Protein AF-A0AAU0N7F0-F1 (afdb_monomer_lite)

pLDDT: mean 87.28, std 14.46, range [37.28, 98.38]

Secondary structure (DSSP, 8-state):
---EEEE-SSPPTHHHHGGGGEEES---SPTT-----S---SHHHHHHHH--EEEEEE-SSSS---EEEETTEEEEE----S--SSSTT--EEEEEEE-TTT--EEEEEEE-----TT---

Radius of gyration: 15.33 Å; chains: 1; bounding box: 34×36×47 Å

Foldseek 3Di:
DAQDEAEDAADAPVVLVQVVFFPDWDDQQDRVRRPHDPDDPCPVVCVLVVVHAAEYEYEHPQATQTFGDDNNHTYGYFHAADDDPPNPQGHWGKDWDADPPPRDIDIDIDGDPDDPPPPDD

Sequence (121 aa):
MKYNLVFMHSPLPEYDQARVNILAGESREPNQSISFSRINTGLFSEFFFSEQIDSVYCGHNHLNNAEMMWEGIRLIYGMFCGRDEKSGDFRGVRYIDIDGATGAVTTDFRYFYEFKKGDNQ

Structure (mmCIF, N/CA/C/O backbone):
data_AF-A0AAU0N7F0-F1
#
_entry.id   AF-A0AAU0N7F0-F1
#
loop_
_atom_site.group_PDB
_atom_site.id
_atom_site.type_symbol
_atom_site.label_atom_id
_atom_site.label_alt_id
_atom_site.label_comp_id
_atom_site.label_asym_id
_atom_site.label_entity_id
_atom_site.label_seq_id
_atom_site.pdbx_PDB_ins_code
_atom_site.Cartn_x
_atom_site.Cartn_y
_atom_site.Cartn_z
_atom_site.occupancy
_atom_site.B_iso_or_equiv
_atom_site.auth_seq_id
_atom_site.auth_comp_id
_atom_site.auth_asym_id
_atom_site.auth_atom_id
_atom_site.pdbx_PDB_model_num
ATOM 1 N N . MET A 1 1 ? -12.921 -6.879 13.036 1.00 63.91 1 MET A N 1
ATOM 2 C CA . MET A 1 1 ? -12.212 -7.326 11.818 1.00 63.91 1 MET A CA 1
ATOM 3 C C . MET A 1 1 ? -12.266 -6.184 10.823 1.00 63.91 1 MET A C 1
ATOM 5 O O . MET A 1 1 ? -13.316 -5.562 10.708 1.00 63.91 1 MET A O 1
ATOM 9 N N . LYS A 1 2 ? -11.129 -5.867 10.202 1.00 80.31 2 LYS A N 1
ATOM 10 C CA . LYS A 1 2 ? -10.996 -4.818 9.188 1.00 80.31 2 LYS A CA 1
ATOM 11 C C . LYS A 1 2 ? -11.283 -5.454 7.829 1.00 80.31 2 LYS A C 1
ATOM 13 O O . LYS A 1 2 ? -10.741 -6.518 7.559 1.00 80.31 2 LYS A O 1
ATOM 18 N N . TYR A 1 3 ? -12.146 -4.846 7.019 1.00 81.62 3 TYR A N 1
ATOM 19 C CA . TYR A 1 3 ? -12.580 -5.439 5.741 1.00 81.62 3 TYR A CA 1
ATOM 20 C C . TYR A 1 3 ? -12.452 -4.486 4.553 1.00 81.62 3 TYR A C 1
ATOM 22 O O . TYR A 1 3 ? -12.656 -4.892 3.412 1.00 81.62 3 TYR A O 1
ATOM 30 N N . ASN A 1 4 ? -12.156 -3.210 4.802 1.00 95.06 4 ASN A N 1
ATOM 31 C CA . ASN A 1 4 ? -12.147 -2.213 3.744 1.00 95.06 4 ASN A CA 1
ATOM 32 C C . ASN A 1 4 ? -10.763 -2.108 3.109 1.00 95.06 4 ASN A C 1
ATOM 34 O O . ASN A 1 4 ? -9.758 -1.940 3.806 1.00 95.06 4 ASN A O 1
ATOM 38 N N . LEU A 1 5 ? -10.757 -2.158 1.778 1.00 97.25 5 LEU A N 1
ATOM 39 C CA . LEU A 1 5 ? -9.592 -1.956 0.928 1.00 97.25 5 LEU A CA 1
ATOM 40 C C . LEU A 1 5 ? -9.740 -0.607 0.231 1.00 97.25 5 LEU A C 1
ATOM 42 O O . LEU A 1 5 ? -10.761 -0.345 -0.410 1.00 97.25 5 LEU A O 1
ATOM 46 N N . VAL A 1 6 ? -8.735 0.251 0.348 1.00 98.06 6 VAL A N 1
ATOM 47 C CA . VAL A 1 6 ? -8.749 1.584 -0.266 1.00 98.06 6 VAL A CA 1
ATOM 48 C C . VAL A 1 6 ? -7.783 1.605 -1.439 1.00 98.06 6 VAL A C 1
ATOM 50 O O . VAL A 1 6 ? -6.622 1.256 -1.277 1.00 98.06 6 VAL A O 1
ATOM 53 N N . PHE A 1 7 ? -8.229 2.069 -2.605 1.00 98.06 7 PHE A N 1
ATOM 54 C CA . PHE A 1 7 ? -7.381 2.209 -3.789 1.00 98.06 7 PHE A CA 1
ATOM 55 C C . PHE A 1 7 ? -7.241 3.679 -4.168 1.00 98.06 7 PHE A C 1
ATOM 57 O O . PHE A 1 7 ? -8.233 4.382 -4.357 1.00 98.06 7 PHE A O 1
ATOM 64 N N . MET A 1 8 ? -6.002 4.139 -4.306 1.00 96.69 8 MET A N 1
ATOM 65 C CA . MET A 1 8 ? -5.672 5.495 -4.736 1.00 96.69 8 MET A CA 1
ATOM 66 C C . MET A 1 8 ? -4.478 5.480 -5.689 1.00 96.69 8 MET A C 1
ATOM 68 O O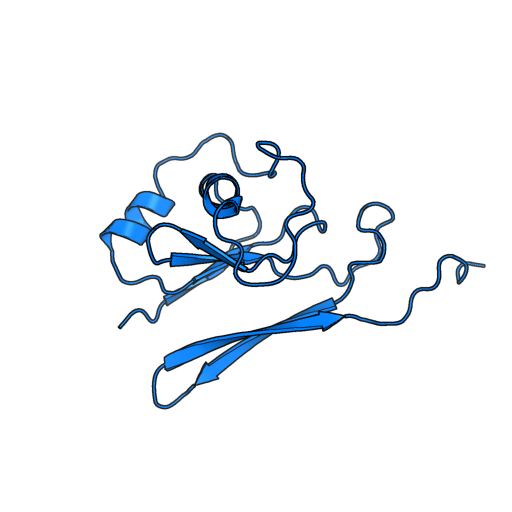 . MET A 1 8 ? -3.777 4.483 -5.808 1.00 96.69 8 MET A O 1
ATOM 72 N N . HIS A 1 9 ? -4.248 6.570 -6.421 1.00 94.94 9 HIS A N 1
ATOM 73 C CA . HIS A 1 9 ? -3.113 6.622 -7.344 1.00 94.94 9 HIS A CA 1
ATOM 74 C C . HIS A 1 9 ? -1.815 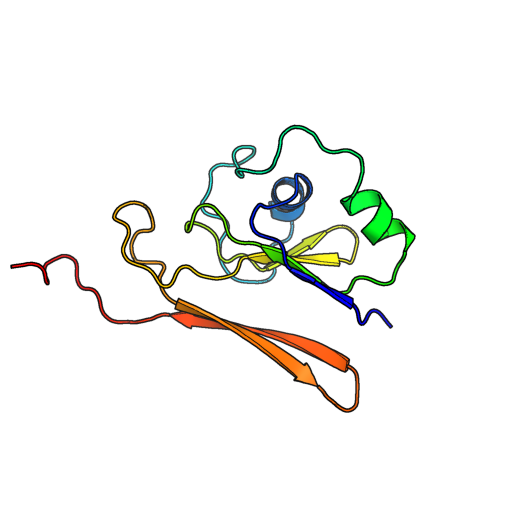7.043 -6.643 1.00 94.94 9 HIS A C 1
ATOM 76 O O . HIS A 1 9 ? -0.821 6.323 -6.709 1.00 94.94 9 HIS A O 1
ATOM 82 N N . SER A 1 10 ? -1.823 8.192 -5.965 1.00 94.94 10 SER A N 1
ATOM 83 C CA . SER A 1 10 ? -0.653 8.728 -5.258 1.00 94.94 10 SER A CA 1
ATOM 84 C C . SER A 1 10 ? -0.604 8.248 -3.808 1.00 94.94 10 SER A C 1
ATOM 86 O O . SER A 1 10 ? -1.663 8.066 -3.215 1.00 94.94 10 SER A O 1
ATOM 88 N N . PRO A 1 11 ? 0.588 8.047 -3.221 1.00 96.06 11 PRO A N 1
ATOM 89 C CA . PRO A 1 11 ? 0.722 7.678 -1.815 1.00 96.06 11 PRO A CA 1
ATOM 90 C C . PRO A 1 11 ? 0.294 8.813 -0.874 1.00 96.06 11 PRO A C 1
ATOM 92 O O . PRO A 1 11 ? 0.277 9.991 -1.245 1.00 96.06 11 PRO A O 1
ATOM 95 N N . LEU A 1 12 ? -0.015 8.442 0.368 1.00 96.69 12 LEU A N 1
ATOM 96 C CA . LEU A 1 12 ? -0.150 9.369 1.496 1.00 96.69 12 LEU A CA 1
ATOM 97 C C . LEU A 1 12 ? 1.223 9.633 2.143 1.00 96.69 12 LEU A C 1
ATOM 99 O O . LEU A 1 12 ? 2.121 8.802 1.983 1.00 96.69 12 LEU A O 1
ATOM 103 N N . PRO A 1 13 ? 1.407 10.732 2.900 1.00 95.69 13 PRO A N 1
ATOM 104 C CA . PRO A 1 13 ? 2.654 10.986 3.631 1.00 95.69 13 PRO A CA 1
ATOM 105 C C . PRO A 1 13 ? 3.097 9.832 4.537 1.00 95.69 13 PRO A C 1
ATOM 107 O O . PRO A 1 13 ? 4.291 9.575 4.687 1.00 95.69 13 PRO A O 1
ATOM 110 N N . GLU A 1 14 ? 2.146 9.088 5.094 1.00 96.88 14 GLU A N 1
ATOM 111 C CA . GLU A 1 14 ? 2.381 7.951 5.982 1.00 96.88 14 GLU A CA 1
ATOM 112 C C . GLU A 1 14 ? 3.102 6.789 5.288 1.00 96.88 14 GLU A C 1
ATOM 114 O O . GLU A 1 14 ? 3.757 6.002 5.960 1.00 96.88 14 GLU A O 1
ATOM 119 N N . TYR A 1 15 ? 3.099 6.712 3.951 1.00 96.94 15 TYR A N 1
ATOM 120 C CA . TYR A 1 15 ? 3.934 5.742 3.233 1.00 96.94 15 TYR A CA 1
ATOM 121 C C . TYR A 1 15 ? 5.430 5.976 3.462 1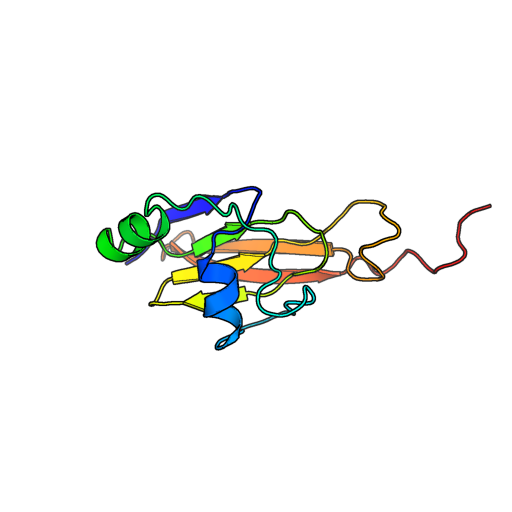.00 96.94 15 TYR A C 1
ATOM 123 O O . TYR A 1 15 ? 6.201 5.021 3.433 1.00 96.94 15 TYR A O 1
ATOM 131 N N . ASP A 1 16 ? 5.862 7.223 3.673 1.00 95.00 16 ASP A N 1
ATOM 132 C CA . ASP A 1 16 ? 7.273 7.514 3.950 1.00 95.00 16 ASP A CA 1
ATOM 133 C C . ASP A 1 16 ? 7.639 7.137 5.386 1.00 95.00 16 ASP A C 1
ATOM 135 O O . ASP A 1 16 ? 8.702 6.571 5.631 1.00 95.00 16 ASP A O 1
ATOM 139 N N . GLN A 1 17 ? 6.709 7.352 6.319 1.00 94.81 17 GLN A N 1
ATOM 140 C CA . GLN A 1 17 ? 6.845 6.941 7.717 1.00 94.81 17 GLN A CA 1
ATOM 141 C C . GLN A 1 17 ? 6.880 5.411 7.849 1.00 94.81 17 GLN A C 1
ATOM 143 O O . GLN A 1 17 ? 7.717 4.864 8.566 1.00 94.81 17 GLN A O 1
ATOM 148 N N . ALA A 1 18 ? 6.041 4.713 7.082 1.00 96.94 18 ALA A N 1
ATOM 149 C CA . ALA A 1 18 ? 5.913 3.259 7.086 1.00 96.94 18 ALA A CA 1
ATOM 150 C C . ALA A 1 18 ? 7.164 2.506 6.603 1.00 96.94 18 ALA A C 1
ATOM 152 O O . ALA A 1 18 ? 7.281 1.304 6.842 1.00 96.94 18 ALA A O 1
ATOM 153 N N . ARG A 1 19 ? 8.137 3.192 5.983 1.00 94.81 19 ARG A N 1
ATOM 154 C CA . ARG A 1 19 ? 9.411 2.595 5.534 1.00 94.81 19 ARG A CA 1
ATOM 155 C C . ARG A 1 19 ? 10.193 1.907 6.650 1.00 94.81 19 ARG A C 1
ATOM 157 O O . ARG A 1 19 ? 11.021 1.047 6.366 1.00 94.81 19 ARG A O 1
ATOM 164 N N . VAL A 1 20 ? 9.945 2.270 7.909 1.00 95.38 20 VAL A N 1
ATOM 165 C CA . VAL A 1 20 ? 10.564 1.618 9.074 1.00 95.38 20 VAL A CA 1
ATOM 166 C C . VAL A 1 20 ? 10.101 0.170 9.269 1.00 95.38 20 VAL A C 1
ATOM 168 O O . VAL A 1 20 ? 10.745 -0.571 10.007 1.00 95.38 20 VAL A O 1
ATOM 171 N N . ASN A 1 21 ? 9.002 -0.237 8.626 1.00 97.56 21 ASN A N 1
ATOM 172 C CA . ASN A 1 21 ? 8.407 -1.562 8.756 1.00 97.56 21 ASN A CA 1
ATOM 173 C C . ASN A 1 21 ? 7.900 -2.085 7.400 1.00 97.56 21 ASN A C 1
ATOM 175 O O . ASN A 1 21 ? 6.696 -2.182 7.146 1.00 97.56 21 ASN A O 1
ATOM 179 N N . ILE A 1 22 ? 8.849 -2.403 6.515 1.00 97.38 22 ILE A N 1
ATOM 180 C CA . ILE A 1 22 ? 8.582 -3.077 5.240 1.00 97.38 22 ILE A CA 1
ATOM 181 C C . ILE A 1 22 ? 8.374 -4.571 5.505 1.00 97.38 22 ILE A C 1
ATOM 183 O O . ILE A 1 22 ? 9.263 -5.248 6.017 1.00 97.38 22 ILE A O 1
ATOM 187 N N . LEU A 1 23 ? 7.206 -5.081 5.122 1.00 97.31 23 LEU A N 1
ATOM 188 C CA . LEU A 1 23 ? 6.834 -6.491 5.238 1.00 97.31 23 LEU A CA 1
ATOM 189 C C . LEU A 1 23 ? 7.266 -7.300 4.010 1.00 97.31 23 LEU A C 1
ATOM 191 O O . LEU A 1 23 ? 7.656 -8.458 4.135 1.00 97.31 23 LEU A O 1
ATOM 195 N N . ALA A 1 24 ? 7.189 -6.697 2.820 1.00 95.88 24 ALA A N 1
ATOM 196 C CA . ALA A 1 24 ? 7.576 -7.318 1.557 1.00 95.88 24 ALA A CA 1
ATOM 197 C C . ALA A 1 24 ? 7.905 -6.260 0.493 1.00 95.88 24 ALA A C 1
ATOM 199 O O . ALA A 1 24 ? 7.420 -5.133 0.565 1.00 95.88 24 ALA A O 1
ATOM 200 N N . GLY A 1 25 ? 8.672 -6.636 -0.534 1.00 92.88 25 GLY A N 1
ATOM 201 C CA . GLY A 1 25 ? 9.047 -5.737 -1.631 1.00 92.88 25 GLY A CA 1
ATOM 202 C C . GLY A 1 25 ? 10.059 -4.662 -1.222 1.00 92.88 25 GLY A C 1
ATOM 203 O O . GLY A 1 25 ? 10.788 -4.810 -0.245 1.00 92.88 25 GLY A O 1
ATOM 204 N N . GLU A 1 26 ? 10.128 -3.586 -2.002 1.00 91.50 26 GLU A N 1
ATOM 205 C CA . GLU A 1 26 ? 11.131 -2.531 -1.880 1.00 91.50 26 GLU A CA 1
ATOM 206 C C . GLU A 1 26 ? 10.513 -1.138 -2.071 1.00 91.50 26 GLU A C 1
ATOM 208 O O . GLU A 1 26 ? 9.639 -0.913 -2.916 1.00 91.50 26 GLU A O 1
ATOM 213 N N . SER A 1 27 ? 11.003 -0.172 -1.293 1.00 91.75 27 SER A N 1
ATOM 214 C CA . SER A 1 27 ? 10.681 1.248 -1.446 1.00 91.75 27 SER A CA 1
ATOM 215 C C . SER A 1 27 ? 11.915 1.980 -1.971 1.00 91.75 27 SER A C 1
ATOM 217 O O . SER A 1 27 ? 12.786 2.382 -1.200 1.00 91.75 27 SER A O 1
ATOM 219 N N . ARG A 1 28 ? 12.014 2.105 -3.297 1.00 89.62 28 ARG A N 1
ATOM 220 C CA . ARG A 1 28 ? 13.219 2.565 -4.008 1.00 89.62 28 ARG A CA 1
ATOM 221 C C . ARG A 1 28 ? 13.301 4.074 -4.193 1.00 89.62 28 ARG A C 1
ATOM 223 O O . ARG A 1 28 ? 14.378 4.584 -4.492 1.00 89.62 28 ARG A O 1
ATOM 230 N N . GLU A 1 29 ? 12.201 4.805 -4.013 1.00 88.56 29 GLU A N 1
ATOM 231 C CA . GLU A 1 29 ? 12.285 6.265 -3.910 1.00 88.56 29 GLU A CA 1
ATOM 232 C C . GLU A 1 29 ? 13.215 6.652 -2.741 1.00 88.56 29 GLU A C 1
ATOM 234 O O . GLU A 1 29 ? 13.218 5.947 -1.724 1.00 88.56 29 GLU A O 1
ATOM 239 N N . PRO A 1 30 ? 13.987 7.750 -2.830 1.00 84.75 30 PRO A N 1
ATOM 240 C CA . PRO A 1 30 ? 14.803 8.209 -1.711 1.00 84.75 30 PRO A CA 1
ATOM 241 C C . PRO A 1 30 ? 13.949 8.494 -0.466 1.00 84.75 30 PRO A C 1
ATOM 243 O O . PRO A 1 30 ? 12.769 8.838 -0.568 1.00 84.75 30 PRO A O 1
ATOM 246 N N . ASN A 1 31 ? 14.544 8.362 0.721 1.00 74.31 31 ASN A N 1
ATOM 247 C CA . ASN A 1 31 ? 13.857 8.687 1.974 1.00 74.31 31 ASN A CA 1
ATOM 248 C C . ASN A 1 31 ? 13.369 10.141 1.965 1.00 74.31 31 ASN A C 1
ATOM 250 O O . ASN A 1 31 ? 14.052 11.018 1.425 1.00 74.31 31 ASN A O 1
ATOM 254 N N . GLN A 1 32 ? 12.192 10.392 2.546 1.00 76.81 32 GLN A N 1
ATOM 255 C CA . GLN A 1 32 ? 11.547 11.713 2.557 1.00 76.81 32 GLN A CA 1
ATOM 256 C C . GLN A 1 32 ? 11.273 12.281 1.159 1.00 76.81 32 GLN A C 1
ATOM 258 O O . GLN A 1 32 ? 11.055 13.481 0.995 1.00 76.81 32 GLN A O 1
ATOM 263 N N . SER A 1 33 ? 11.292 11.420 0.141 1.00 83.75 33 SER A N 1
ATOM 264 C CA . SER A 1 33 ? 11.090 11.788 -1.260 1.00 83.75 33 SER A CA 1
ATOM 265 C C . SER A 1 33 ? 10.027 10.930 -1.941 1.00 83.75 33 SER A C 1
ATOM 267 O O . SER A 1 33 ? 9.906 10.992 -3.162 1.00 83.75 33 SER A O 1
ATOM 269 N N . ILE A 1 34 ? 9.245 10.152 -1.175 1.00 87.62 34 ILE A N 1
ATOM 270 C CA . ILE A 1 34 ? 8.019 9.551 -1.709 1.00 87.62 34 ILE A CA 1
ATOM 271 C C . ILE A 1 34 ? 7.139 10.670 -2.257 1.00 87.62 34 ILE A C 1
ATOM 273 O O . ILE A 1 34 ? 6.874 11.662 -1.577 1.00 87.62 34 ILE A O 1
ATOM 277 N N . SER A 1 35 ? 6.668 10.504 -3.488 1.00 88.31 35 SER A N 1
ATOM 278 C CA . SER A 1 35 ? 5.863 11.521 -4.170 1.00 88.31 35 SER A CA 1
ATOM 279 C C . SER A 1 35 ? 4.393 11.495 -3.743 1.00 88.31 35 SER A C 1
ATOM 281 O O . SER A 1 35 ? 3.485 11.216 -4.524 1.00 88.31 35 SER A O 1
ATOM 283 N N . PHE A 1 36 ? 4.160 11.786 -2.466 1.00 91.50 36 PHE A N 1
ATOM 284 C CA . PHE A 1 36 ? 2.838 12.050 -1.907 1.00 91.50 36 PHE A CA 1
ATOM 285 C C . PHE A 1 36 ? 2.439 13.524 -2.085 1.00 91.50 36 PHE A C 1
ATOM 287 O O . PHE A 1 36 ? 3.275 14.410 -2.292 1.00 91.50 36 PHE A O 1
ATOM 294 N N . SER A 1 37 ? 1.142 13.819 -1.959 1.00 88.75 37 SER A N 1
ATOM 295 C CA . SER A 1 37 ? 0.661 15.206 -1.907 1.00 88.75 37 SER A CA 1
ATOM 296 C C . SER A 1 37 ? 1.153 15.903 -0.637 1.00 88.75 37 SER A C 1
ATOM 298 O O . SER A 1 37 ? 0.901 15.434 0.471 1.00 88.75 37 SER A O 1
ATOM 300 N N . ARG A 1 38 ? 1.798 17.068 -0.778 1.00 87.38 38 ARG A N 1
ATOM 301 C CA . ARG A 1 38 ? 2.266 17.869 0.370 1.00 87.38 38 ARG A CA 1
ATOM 302 C C . ARG A 1 38 ? 1.129 18.443 1.216 1.00 87.38 38 ARG A C 1
ATOM 304 O O . ARG A 1 38 ? 1.350 18.790 2.371 1.00 87.38 38 ARG A O 1
ATOM 311 N N . ILE A 1 39 ? -0.069 18.566 0.645 1.00 90.38 39 ILE A N 1
ATOM 312 C CA . ILE A 1 39 ? -1.271 18.932 1.392 1.00 90.38 39 ILE A CA 1
ATOM 313 C C . ILE A 1 39 ? -1.900 17.633 1.894 1.00 90.38 39 ILE A C 1
ATOM 315 O O . ILE A 1 39 ? -2.401 16.844 1.091 1.00 90.38 39 ILE A O 1
ATOM 319 N N . ASN A 1 40 ? -1.879 17.438 3.213 1.00 91.19 40 ASN A N 1
ATOM 320 C CA . ASN A 1 40 ? -2.557 16.347 3.907 1.00 91.19 40 ASN A CA 1
ATOM 321 C C . ASN A 1 40 ? -3.580 16.940 4.879 1.00 91.19 40 ASN A C 1
ATOM 323 O O . ASN A 1 40 ? -3.212 17.623 5.833 1.00 91.19 40 ASN A O 1
ATOM 327 N N . THR A 1 41 ? -4.862 16.694 4.623 1.00 94.25 41 THR A N 1
ATOM 328 C CA . THR A 1 41 ? -5.976 17.166 5.459 1.00 94.25 41 THR A CA 1
ATOM 329 C C . THR A 1 41 ? -6.478 16.098 6.433 1.00 94.25 41 THR A C 1
ATOM 331 O O . THR A 1 41 ? -7.590 16.219 6.933 1.00 94.25 41 THR A O 1
ATOM 334 N N . GLY A 1 42 ? -5.688 15.050 6.696 1.00 96.00 42 GLY A N 1
ATOM 335 C CA . GLY A 1 42 ? -5.987 14.045 7.721 1.00 96.00 42 GLY A CA 1
ATOM 336 C C . GLY A 1 42 ? -6.679 12.779 7.217 1.00 96.00 42 GLY A C 1
ATOM 337 O O . GLY A 1 42 ? -7.322 12.095 8.004 1.00 96.00 42 GLY A O 1
ATOM 338 N N . LEU A 1 43 ? -6.548 12.428 5.931 1.00 96.75 43 LEU A N 1
ATOM 339 C CA . LEU A 1 43 ? -7.199 11.225 5.392 1.00 96.75 43 LEU A CA 1
ATOM 340 C C . LEU A 1 43 ? -6.730 9.938 6.095 1.00 96.75 43 LEU A C 1
ATOM 342 O O . LEU A 1 43 ? -7.548 9.081 6.415 1.00 96.75 43 LEU A O 1
ATOM 346 N N . PHE A 1 44 ? -5.430 9.815 6.385 1.00 97.44 44 PHE A N 1
ATOM 347 C CA . PHE A 1 44 ? -4.926 8.675 7.154 1.00 97.44 44 PHE A CA 1
ATOM 348 C C . PHE A 1 44 ? -5.464 8.662 8.588 1.00 97.44 44 PHE A C 1
ATOM 350 O O . PHE A 1 44 ? -5.800 7.598 9.100 1.00 97.44 44 PHE A O 1
ATOM 357 N N . SER A 1 45 ? -5.592 9.830 9.226 1.00 97.62 45 SER A N 1
ATOM 358 C CA . SER A 1 45 ? -6.161 9.937 10.571 1.00 97.62 45 SER A CA 1
ATOM 359 C C . SER A 1 45 ? -7.580 9.372 10.619 1.00 97.62 45 SER A C 1
ATOM 361 O O . SER A 1 45 ? -7.897 8.603 11.521 1.00 97.62 45 SER A O 1
ATOM 363 N N . GLU A 1 46 ? -8.408 9.674 9.617 1.00 97.38 46 GLU A N 1
ATOM 364 C CA . GLU A 1 46 ? -9.748 9.085 9.498 1.00 97.38 46 GLU A CA 1
ATOM 365 C C . GLU A 1 46 ? -9.690 7.560 9.335 1.00 97.38 46 GLU A C 1
ATOM 367 O O . GLU A 1 46 ? -10.446 6.835 9.982 1.00 97.38 46 GLU A O 1
ATOM 372 N N . PHE A 1 47 ? -8.756 7.038 8.534 1.00 96.94 47 PHE A N 1
ATOM 373 C CA . PHE A 1 47 ? -8.571 5.589 8.402 1.00 96.94 47 PHE A CA 1
ATOM 374 C C . PHE A 1 47 ? -8.186 4.938 9.730 1.00 96.94 47 PHE A C 1
ATOM 376 O O . PHE A 1 47 ? -8.771 3.915 10.093 1.00 96.94 47 PHE A O 1
ATOM 383 N N . PHE A 1 48 ? -7.256 5.550 10.464 1.00 96.81 48 PHE A N 1
ATOM 384 C CA . PHE A 1 48 ? -6.810 5.092 11.773 1.00 96.81 48 PHE A CA 1
ATOM 385 C C . PHE A 1 48 ? -7.961 5.073 12.786 1.00 96.81 48 PHE A C 1
ATOM 387 O O . PHE A 1 48 ? -8.267 4.015 13.333 1.00 96.81 48 PHE A O 1
ATOM 394 N N . PHE A 1 49 ? -8.661 6.197 12.973 1.00 96.75 49 PHE A N 1
ATOM 395 C CA . PHE A 1 49 ? -9.755 6.299 13.946 1.00 96.75 49 PHE A CA 1
ATOM 396 C C . PHE A 1 49 ? -10.987 5.472 13.577 1.00 96.75 49 PHE A C 1
ATOM 398 O O . PHE A 1 49 ? -11.720 5.045 14.465 1.00 96.75 49 PHE A O 1
ATOM 405 N N . SER A 1 50 ? -11.226 5.221 12.286 1.00 95.25 50 SER A N 1
ATOM 406 C CA . SER A 1 50 ? -12.347 4.377 11.862 1.00 95.25 50 SER A CA 1
ATOM 407 C C . SER A 1 50 ? -12.192 2.914 12.278 1.00 95.25 50 SER A C 1
ATOM 409 O O . SER A 1 50 ? -13.193 2.199 12.305 1.00 95.25 50 SER A O 1
ATOM 411 N N . GLU A 1 51 ? -10.952 2.456 12.507 1.00 94.25 51 GLU A N 1
ATOM 412 C CA . GLU A 1 51 ? -10.564 1.058 12.752 1.00 94.25 51 GLU A CA 1
ATOM 413 C C . GLU A 1 51 ? -11.115 0.043 11.729 1.00 94.25 51 GLU A C 1
ATOM 415 O O . GLU A 1 51 ? -11.170 -1.162 11.980 1.00 94.25 51 GLU A O 1
ATOM 420 N N . GLN A 1 52 ? -11.505 0.517 10.545 1.00 94.88 52 GLN A N 1
ATOM 421 C CA . GLN A 1 52 ? -12.239 -0.259 9.544 1.00 94.88 52 GLN A CA 1
ATOM 422 C C . GLN A 1 52 ? -11.410 -0.599 8.301 1.00 94.88 52 GLN A C 1
ATOM 424 O O . GLN A 1 52 ? -11.802 -1.484 7.532 1.00 94.88 52 GLN A O 1
ATOM 429 N N . ILE A 1 53 ? -10.287 0.095 8.096 1.00 96.75 53 ILE A N 1
ATOM 430 C CA . ILE A 1 53 ? -9.406 -0.073 6.937 1.00 96.75 53 ILE A CA 1
ATOM 431 C C . ILE A 1 53 ? -8.372 -1.157 7.219 1.00 96.75 53 ILE A C 1
ATOM 433 O O . ILE A 1 53 ? -7.615 -1.061 8.187 1.00 96.75 53 ILE A O 1
ATOM 437 N N . ASP A 1 54 ? -8.343 -2.174 6.361 1.00 96.00 54 ASP A N 1
ATOM 438 C CA . ASP A 1 54 ? -7.334 -3.233 6.382 1.00 96.00 54 ASP A CA 1
ATOM 439 C C . ASP A 1 54 ? -6.054 -2.772 5.675 1.00 96.00 54 ASP A C 1
ATOM 441 O O . ASP A 1 54 ? -4.954 -2.818 6.236 1.00 96.00 54 ASP A O 1
ATOM 445 N N . SER A 1 55 ? -6.214 -2.288 4.444 1.00 97.62 55 SER A N 1
ATOM 446 C CA . SER A 1 55 ? -5.104 -1.920 3.575 1.00 97.62 55 SER A CA 1
ATOM 447 C C . SER A 1 55 ? -5.459 -0.777 2.628 1.00 97.62 55 SER A C 1
ATOM 449 O O . SER A 1 55 ? -6.600 -0.607 2.188 1.00 97.62 55 SER A O 1
ATOM 451 N N . VAL A 1 56 ? -4.445 0.026 2.321 1.00 98.31 56 VAL A N 1
ATOM 452 C CA . VAL A 1 56 ? -4.486 1.121 1.353 1.00 98.31 56 VAL A CA 1
ATOM 453 C C . VAL A 1 56 ? -3.485 0.79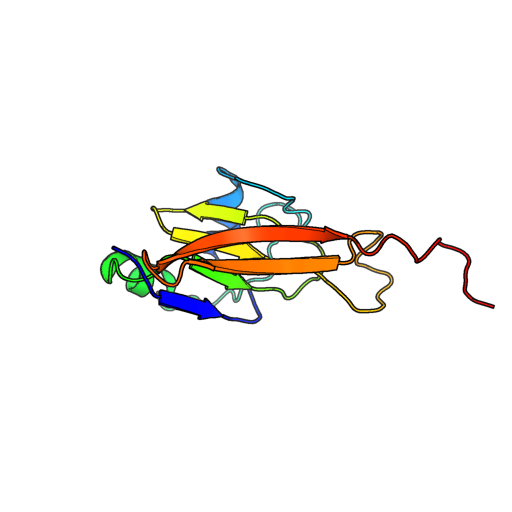7 0.257 1.00 98.31 56 VAL A C 1
ATOM 455 O O . VAL A 1 56 ? -2.338 0.471 0.550 1.00 98.31 56 VAL A O 1
ATOM 458 N N . TYR A 1 57 ? -3.907 0.922 -0.994 1.00 98.19 57 TYR A N 1
ATOM 459 C CA . TYR A 1 57 ? -3.129 0.598 -2.179 1.00 98.19 57 TYR A CA 1
ATOM 460 C C . TYR A 1 57 ? -2.828 1.854 -2.990 1.00 98.19 57 TYR A C 1
ATOM 462 O O . TYR A 1 57 ? -3.734 2.656 -3.242 1.00 98.19 57 TYR A O 1
ATOM 470 N N . CYS A 1 58 ? -1.583 2.009 -3.441 1.00 96.94 58 CYS A N 1
ATOM 471 C CA . CYS A 1 58 ? -1.180 3.110 -4.312 1.00 96.94 58 CYS A CA 1
ATOM 472 C C . CYS A 1 58 ? -0.180 2.713 -5.414 1.00 96.94 58 CYS A C 1
ATOM 474 O O . CYS A 1 58 ? 0.241 1.561 -5.524 1.00 96.94 58 CYS A O 1
ATOM 476 N N . GLY A 1 59 ? 0.174 3.673 -6.272 1.00 92.19 59 GLY A N 1
ATOM 477 C CA . GLY A 1 59 ? 1.161 3.524 -7.342 1.00 92.19 59 GLY A CA 1
ATOM 478 C C . GLY A 1 59 ? 2.026 4.777 -7.491 1.00 92.19 59 GLY A C 1
ATOM 479 O O . GLY A 1 59 ? 2.836 5.075 -6.621 1.00 92.19 59 GLY A O 1
ATOM 480 N N . HIS A 1 60 ? 1.840 5.502 -8.598 1.00 92.62 60 HIS A N 1
ATOM 481 C CA . HIS A 1 60 ? 2.449 6.799 -8.931 1.00 92.62 60 HIS A CA 1
ATOM 482 C C . HIS A 1 60 ? 3.801 6.772 -9.657 1.00 92.62 60 HIS A C 1
ATOM 484 O O . HIS A 1 60 ? 3.825 6.961 -10.867 1.00 92.62 60 HIS A O 1
ATOM 490 N N . ASN A 1 61 ? 4.915 6.541 -8.961 1.00 86.94 61 ASN A N 1
ATOM 491 C CA . ASN A 1 61 ? 6.251 6.768 -9.541 1.00 86.94 61 ASN A CA 1
ATOM 492 C C . ASN A 1 61 ? 6.921 5.540 -10.148 1.00 86.94 61 ASN A C 1
ATOM 494 O O . ASN A 1 61 ? 8.038 5.637 -10.645 1.00 86.94 61 ASN A O 1
ATOM 498 N N . HIS A 1 62 ? 6.257 4.385 -10.105 1.00 88.44 62 HIS A N 1
ATOM 499 C CA . HIS A 1 62 ? 6.725 3.145 -10.735 1.00 88.44 62 HIS A CA 1
ATOM 500 C C . HIS A 1 62 ? 8.031 2.568 -10.156 1.00 88.44 62 HIS A C 1
ATOM 502 O O . HIS A 1 62 ? 8.593 1.640 -10.730 1.00 88.44 62 HIS A O 1
ATOM 508 N N . LEU A 1 63 ? 8.511 3.099 -9.027 1.00 87.31 63 LEU A N 1
ATOM 509 C CA . LEU A 1 63 ? 9.765 2.687 -8.390 1.00 87.31 63 LEU A CA 1
ATOM 510 C C . LEU A 1 63 ? 9.565 1.748 -7.197 1.00 87.31 63 LEU A C 1
ATOM 512 O O . LEU A 1 63 ? 10.469 0.985 -6.874 1.00 87.31 63 LEU A O 1
ATOM 516 N N . ASN A 1 64 ? 8.409 1.805 -6.533 1.00 91.00 64 ASN A N 1
ATOM 517 C CA . ASN A 1 64 ? 8.159 1.053 -5.305 1.00 91.00 64 ASN A CA 1
ATOM 518 C C . ASN A 1 64 ? 7.177 -0.096 -5.543 1.00 91.00 64 ASN A C 1
ATOM 520 O O . ASN A 1 64 ? 6.253 0.020 -6.349 1.00 91.00 64 ASN A O 1
ATOM 524 N N . ASN A 1 65 ? 7.336 -1.155 -4.755 1.00 93.12 65 ASN A N 1
ATOM 525 C CA . ASN A 1 65 ? 6.391 -2.269 -4.609 1.00 93.12 65 ASN A CA 1
ATOM 526 C C . ASN A 1 65 ? 6.270 -2.757 -3.168 1.00 93.12 65 ASN A C 1
ATOM 528 O O . ASN A 1 65 ? 5.875 -3.903 -2.932 1.00 93.12 65 ASN A O 1
ATOM 532 N N . ALA A 1 66 ? 6.684 -1.919 -2.222 1.00 95.12 66 ALA A N 1
ATOM 533 C CA . ALA A 1 66 ? 6.671 -2.268 -0.822 1.00 95.12 66 ALA A CA 1
ATOM 534 C C . ALA A 1 66 ? 5.238 -2.479 -0.315 1.00 95.12 66 ALA A C 1
ATOM 536 O O . ALA A 1 66 ? 4.343 -1.678 -0.587 1.00 95.12 66 ALA A O 1
ATOM 537 N N . GLU A 1 67 ? 5.055 -3.538 0.462 1.00 97.75 67 GLU A N 1
ATOM 538 C CA . GLU A 1 67 ? 3.987 -3.660 1.449 1.00 97.75 67 GLU A CA 1
ATOM 539 C C . GLU A 1 67 ? 4.586 -3.281 2.802 1.00 97.75 67 GLU A C 1
ATOM 541 O O . GLU A 1 67 ? 5.611 -3.829 3.210 1.00 97.75 67 GLU A O 1
ATOM 546 N N . MET A 1 68 ? 3.976 -2.314 3.476 1.00 98.06 68 MET A N 1
ATOM 547 C CA . MET A 1 68 ? 4.455 -1.771 4.745 1.00 98.06 68 MET A CA 1
ATOM 548 C C . MET A 1 68 ? 3.335 -1.772 5.774 1.00 98.06 68 MET A C 1
ATOM 550 O O . MET A 1 68 ? 2.160 -1.705 5.416 1.00 98.06 68 MET A O 1
ATOM 554 N N . MET A 1 69 ? 3.692 -1.812 7.054 1.00 9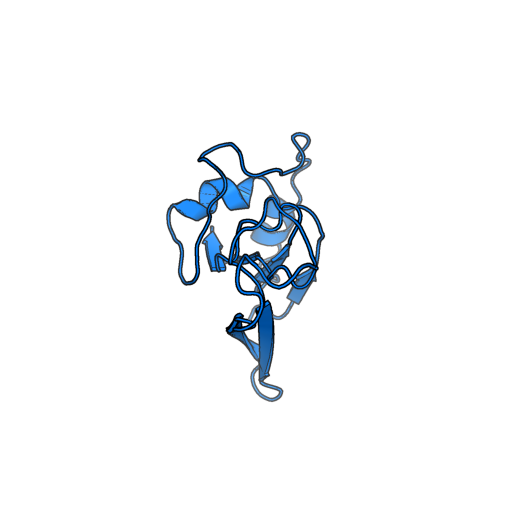7.81 69 MET A N 1
ATOM 555 C CA . MET A 1 69 ? 2.739 -1.691 8.156 1.00 97.81 69 MET A CA 1
ATOM 556 C C . MET A 1 69 ? 2.945 -0.368 8.887 1.00 97.81 69 MET A C 1
ATOM 558 O O . MET A 1 69 ? 4.044 -0.088 9.367 1.00 97.81 69 MET A O 1
ATOM 562 N N . TRP A 1 70 ? 1.877 0.411 9.033 1.00 98.06 70 TRP A N 1
ATOM 563 C CA . TRP A 1 70 ? 1.894 1.651 9.802 1.00 98.06 70 TRP A CA 1
ATOM 564 C C . TRP A 1 70 ? 0.631 1.779 10.637 1.00 98.06 70 TRP A C 1
ATOM 566 O O . TRP A 1 70 ? -0.472 1.698 10.103 1.00 98.06 70 TRP A O 1
ATOM 576 N N . GLU A 1 71 ? 0.794 1.929 11.953 1.00 96.62 71 GLU A N 1
ATOM 577 C CA . GLU A 1 71 ? -0.318 2.086 12.904 1.00 96.62 71 GLU A CA 1
ATOM 578 C C . GLU A 1 71 ? -1.437 1.032 12.729 1.00 96.62 71 GLU A C 1
ATOM 580 O O . GLU A 1 71 ? -2.633 1.305 12.824 1.00 96.62 71 GLU A O 1
ATOM 585 N N . GLY A 1 72 ? -1.044 -0.210 12.418 1.00 95.44 72 GLY A N 1
ATOM 586 C CA . GLY A 1 72 ? -1.967 -1.329 12.216 1.00 95.44 72 GLY A CA 1
ATOM 587 C C . GLY A 1 72 ? -2.752 -1.305 10.897 1.00 95.44 72 GLY A C 1
ATOM 588 O O . GLY A 1 72 ? -3.740 -2.036 10.784 1.00 95.44 72 GLY A O 1
ATOM 589 N N . ILE A 1 73 ? -2.361 -0.476 9.925 1.00 97.75 73 ILE A N 1
ATOM 590 C CA . ILE A 1 73 ? -2.904 -0.431 8.560 1.00 97.75 73 ILE A CA 1
ATOM 591 C C . ILE A 1 73 ? -1.786 -0.783 7.576 1.00 97.75 73 ILE A C 1
ATOM 593 O O . ILE A 1 73 ? -0.667 -0.271 7.676 1.00 97.75 73 ILE A O 1
ATOM 597 N N . ARG A 1 74 ? -2.083 -1.643 6.599 1.00 97.94 74 ARG A N 1
ATOM 598 C CA . ARG A 1 74 ? -1.119 -1.958 5.540 1.00 97.94 74 ARG A CA 1
ATOM 599 C C . ARG A 1 74 ? -1.130 -0.888 4.456 1.00 97.94 74 ARG A C 1
ATOM 601 O O . ARG A 1 74 ? -2.183 -0.557 3.918 1.00 97.94 74 ARG A O 1
ATOM 608 N N . LEU A 1 75 ? 0.041 -0.374 4.109 1.00 98.38 75 LEU A N 1
ATOM 609 C CA . LEU A 1 75 ? 0.254 0.600 3.042 1.00 98.38 75 LEU A CA 1
ATOM 610 C C . LEU A 1 75 ? 1.028 -0.087 1.917 1.00 98.38 75 LEU A C 1
ATOM 612 O O . LEU A 1 75 ? 2.170 -0.505 2.114 1.00 98.38 75 LEU A O 1
ATOM 616 N N . ILE A 1 76 ? 0.385 -0.270 0.766 1.00 98.12 76 ILE A N 1
ATOM 617 C CA . ILE A 1 76 ? 0.817 -1.236 -0.247 1.00 98.12 76 ILE A CA 1
ATOM 618 C C . ILE A 1 76 ? 0.983 -0.553 -1.598 1.00 98.12 76 ILE A C 1
ATOM 620 O O . ILE A 1 76 ? 0.041 -0.004 -2.166 1.00 98.12 76 ILE A O 1
ATOM 624 N N . TYR A 1 77 ? 2.179 -0.641 -2.164 1.00 96.44 77 TYR A N 1
ATOM 625 C CA . TYR A 1 77 ? 2.390 -0.286 -3.558 1.00 96.44 77 TYR A CA 1
ATOM 626 C C . TYR A 1 77 ? 1.978 -1.430 -4.484 1.00 96.44 77 TYR A C 1
ATOM 628 O O . TYR A 1 77 ? 2.300 -2.604 -4.268 1.00 96.44 77 TYR A O 1
ATOM 636 N N . GLY A 1 78 ? 1.311 -1.063 -5.576 1.00 94.19 78 GLY A N 1
ATOM 637 C CA . GLY A 1 78 ? 1.164 -1.920 -6.742 1.00 94.19 78 GLY A CA 1
ATOM 638 C C . GLY A 1 78 ? 2.509 -2.204 -7.421 1.00 94.19 78 GLY A C 1
ATOM 639 O O . GLY A 1 78 ? 3.588 -2.056 -6.851 1.00 94.19 78 GLY A O 1
ATOM 640 N N . MET A 1 79 ? 2.447 -2.623 -8.679 1.00 89.62 79 MET A N 1
ATOM 641 C CA . MET A 1 79 ? 3.629 -2.753 -9.528 1.00 89.62 79 MET A CA 1
ATOM 642 C C . MET A 1 79 ? 3.405 -2.021 -10.843 1.00 89.62 79 MET A C 1
ATOM 644 O O . MET A 1 79 ? 2.270 -1.772 -11.251 1.00 89.62 79 MET A O 1
ATOM 648 N N . PHE A 1 80 ? 4.501 -1.678 -11.507 1.00 86.38 80 PHE A N 1
ATOM 649 C CA . PHE A 1 80 ? 4.463 -1.071 -12.824 1.00 86.38 80 PHE A CA 1
ATOM 650 C C . PHE A 1 80 ? 4.413 -2.144 -13.918 1.00 86.38 80 PHE A C 1
ATOM 652 O O . PHE A 1 80 ? 5.239 -3.053 -13.942 1.00 86.38 80 PHE A O 1
ATOM 659 N N . CYS A 1 81 ? 3.463 -2.028 -14.847 1.00 80.69 81 CYS A N 1
ATOM 660 C CA . CYS A 1 81 ? 3.296 -2.952 -15.977 1.00 80.69 81 CYS A CA 1
ATOM 661 C C . CYS A 1 81 ? 3.562 -2.309 -17.351 1.00 80.69 81 CYS A C 1
ATOM 663 O O . CYS A 1 81 ? 3.466 -2.986 -18.373 1.00 80.69 81 CYS A O 1
ATOM 665 N N . GLY A 1 82 ? 3.875 -1.010 -17.391 1.00 74.94 82 GLY A N 1
ATOM 666 C CA . GLY A 1 82 ? 4.083 -0.259 -18.629 1.00 74.94 82 GLY A CA 1
ATOM 667 C C . GLY A 1 82 ? 5.520 -0.300 -19.160 1.00 74.94 82 GLY A C 1
ATOM 668 O O . GLY A 1 82 ? 6.382 -1.043 -18.685 1.00 74.94 82 GLY A O 1
ATOM 669 N N . ARG A 1 83 ? 5.794 0.559 -20.149 1.00 67.06 83 ARG A N 1
ATOM 670 C CA . ARG A 1 83 ? 7.135 0.810 -20.693 1.00 67.06 83 ARG A CA 1
ATOM 671 C C . ARG A 1 83 ? 7.583 2.210 -20.282 1.00 67.06 83 ARG A C 1
ATOM 673 O O . ARG A 1 83 ? 7.019 3.193 -20.745 1.00 67.06 83 ARG A O 1
ATOM 680 N N . ASP A 1 84 ? 8.582 2.279 -19.415 1.00 65.75 84 ASP A N 1
ATOM 681 C CA . ASP A 1 84 ? 9.241 3.514 -18.986 1.00 65.75 84 ASP A CA 1
ATOM 682 C C . ASP A 1 84 ? 10.738 3.215 -18.807 1.00 65.75 84 ASP A C 1
ATOM 684 O O . ASP A 1 84 ? 11.116 2.097 -18.441 1.00 65.75 84 ASP A O 1
ATOM 688 N N . GLU A 1 85 ? 11.582 4.190 -19.130 1.00 58.03 85 GLU A N 1
ATOM 689 C CA . GLU A 1 85 ? 13.037 4.127 -18.973 1.00 58.03 85 GLU A CA 1
ATOM 690 C C . GLU A 1 85 ? 13.456 4.333 -17.508 1.00 58.03 85 GLU A C 1
ATOM 692 O O . GLU A 1 85 ? 14.531 3.887 -17.107 1.00 58.03 85 GLU A O 1
ATOM 697 N N . LYS A 1 86 ? 12.606 4.978 -16.694 1.00 62.03 86 LYS A N 1
ATOM 698 C CA . LYS A 1 86 ? 12.916 5.345 -15.301 1.00 62.03 86 LYS A CA 1
ATOM 699 C C . LYS A 1 86 ? 12.699 4.224 -14.283 1.00 62.03 86 LYS A C 1
ATOM 701 O O . LYS A 1 86 ? 13.374 4.214 -13.260 1.00 62.03 86 LYS A O 1
ATOM 706 N N . SER A 1 87 ? 11.780 3.293 -14.539 1.00 57.97 87 SER A N 1
ATOM 707 C CA . SER A 1 87 ? 11.385 2.246 -13.580 1.00 57.97 87 SER A CA 1
ATOM 708 C C . SER A 1 87 ? 12.336 1.040 -13.514 1.00 57.97 87 SER A C 1
ATOM 710 O O . SER A 1 87 ? 12.180 0.174 -12.652 1.00 57.97 87 SER A O 1
ATOM 712 N N . GLY A 1 88 ? 13.355 0.984 -14.381 1.00 60.06 88 GLY A N 1
ATOM 713 C CA . GLY A 1 88 ? 14.313 -0.125 -14.435 1.00 60.06 88 GLY A CA 1
ATOM 714 C C . GLY A 1 88 ? 13.655 -1.483 -14.728 1.00 60.06 88 GLY A C 1
ATOM 715 O O . GLY A 1 88 ? 12.641 -1.561 -15.424 1.00 60.06 88 GLY A O 1
ATOM 716 N N . ASP A 1 89 ? 14.235 -2.553 -14.168 1.00 61.69 89 ASP A N 1
ATOM 717 C CA . ASP A 1 89 ? 13.787 -3.952 -14.326 1.00 61.69 89 ASP A CA 1
ATOM 718 C C . ASP A 1 89 ? 12.564 -4.303 -13.449 1.00 61.69 89 ASP A C 1
ATOM 720 O O . ASP A 1 89 ? 12.141 -5.456 -13.361 1.00 61.69 89 ASP A O 1
ATOM 724 N N . PHE A 1 90 ? 11.991 -3.316 -12.754 1.00 70.25 90 PHE A N 1
ATOM 725 C CA . PHE A 1 90 ? 10.907 -3.523 -11.806 1.00 70.25 90 PHE A CA 1
ATOM 726 C C . PHE A 1 90 ? 9.548 -3.534 -12.518 1.00 70.25 90 PHE A C 1
ATOM 728 O O . PHE A 1 90 ? 8.817 -2.542 -12.532 1.00 70.25 90 PHE A O 1
ATOM 735 N N . ARG A 1 91 ? 9.219 -4.657 -13.166 1.00 81.75 91 ARG A N 1
ATOM 736 C CA . ARG A 1 91 ? 7.955 -4.811 -13.900 1.00 81.75 91 ARG A CA 1
ATOM 737 C C . ARG A 1 91 ? 7.176 -6.009 -13.424 1.00 81.75 91 ARG A C 1
ATOM 739 O O . ARG A 1 91 ? 7.747 -7.079 -13.255 1.00 81.75 91 ARG A O 1
ATOM 746 N N . GLY A 1 92 ? 5.874 -5.844 -13.249 1.00 87.88 92 GLY A N 1
ATOM 747 C CA . GLY A 1 92 ? 5.023 -6.930 -12.797 1.00 87.88 92 GLY A CA 1
ATOM 748 C C . GLY A 1 92 ? 3.636 -6.491 -12.374 1.00 87.88 92 GLY A C 1
ATOM 749 O O . GLY A 1 92 ? 3.169 -5.404 -12.721 1.00 87.88 92 GLY A O 1
ATOM 750 N N . VAL A 1 93 ? 2.992 -7.357 -11.601 1.00 91.12 93 VAL A N 1
ATOM 751 C CA . VAL A 1 93 ? 1.658 -7.149 -11.035 1.00 91.12 93 VAL A CA 1
ATOM 752 C C . VAL A 1 93 ? 1.613 -7.555 -9.567 1.00 91.12 93 VAL A C 1
ATOM 754 O O . VAL A 1 93 ? 2.295 -8.486 -9.136 1.00 91.12 93 VAL A O 1
ATOM 757 N N . ARG A 1 94 ? 0.760 -6.859 -8.815 1.00 94.38 94 ARG A N 1
ATOM 758 C CA . ARG A 1 94 ? 0.362 -7.210 -7.451 1.00 94.38 94 ARG A CA 1
ATOM 759 C C . ARG A 1 94 ? -0.896 -8.072 -7.520 1.00 94.38 94 ARG A C 1
ATOM 761 O O . ARG A 1 94 ? -1.899 -7.624 -8.072 1.00 94.38 94 ARG A O 1
ATOM 768 N N . TYR A 1 95 ? -0.846 -9.268 -6.954 1.00 95.50 95 TYR A N 1
ATOM 769 C CA . TYR A 1 95 ? -2.024 -10.085 -6.686 1.00 95.50 95 TYR A CA 1
ATOM 770 C C . TYR A 1 95 ? -2.606 -9.682 -5.337 1.00 95.50 95 TYR A C 1
ATOM 772 O O . TYR A 1 95 ? -1.863 -9.453 -4.382 1.00 95.50 95 TYR A O 1
ATOM 780 N N . ILE A 1 96 ? -3.929 -9.562 -5.289 1.00 96.38 96 ILE A N 1
ATOM 781 C CA . ILE A 1 96 ? -4.693 -9.299 -4.073 1.00 96.38 96 ILE A CA 1
ATOM 782 C C . ILE A 1 96 ? -5.723 -10.415 -3.993 1.00 96.38 96 ILE A C 1
ATOM 784 O O . ILE A 1 96 ? -6.655 -10.448 -4.796 1.00 96.38 96 ILE A O 1
ATOM 788 N N . ASP A 1 97 ? -5.523 -11.324 -3.049 1.00 96.00 97 ASP A N 1
ATOM 789 C CA . ASP A 1 97 ? -6.433 -12.433 -2.796 1.00 96.00 97 ASP A CA 1
ATOM 790 C C . ASP A 1 97 ? -7.262 -12.119 -1.555 1.00 96.00 97 ASP A C 1
ATOM 792 O O . ASP A 1 97 ? -6.730 -11.713 -0.520 1.00 96.00 97 ASP A O 1
ATOM 796 N N . ILE A 1 98 ? -8.576 -12.292 -1.684 1.00 94.94 98 ILE A N 1
ATOM 797 C CA . ILE A 1 98 ? -9.544 -12.075 -0.612 1.00 94.94 98 ILE A CA 1
ATOM 798 C C . ILE A 1 98 ? -10.223 -13.411 -0.345 1.00 94.94 98 ILE A C 1
ATOM 800 O O . ILE A 1 98 ? -10.928 -13.945 -1.205 1.00 94.94 98 ILE A O 1
ATOM 804 N N . ASP A 1 99 ? -10.019 -13.949 0.851 1.00 93.62 99 ASP A N 1
ATOM 805 C CA . ASP A 1 99 ? -10.694 -15.165 1.276 1.00 93.62 99 ASP A CA 1
ATOM 806 C C . ASP A 1 99 ? -12.192 -14.887 1.474 1.00 93.62 99 ASP A C 1
ATOM 808 O O . ASP A 1 99 ? -12.592 -14.067 2.299 1.00 93.62 99 ASP A O 1
ATOM 812 N N . GLY A 1 100 ? -13.039 -15.577 0.709 1.00 90.50 100 GLY A N 1
ATOM 813 C CA . GLY A 1 100 ? -14.482 -15.329 0.712 1.00 90.50 100 GLY A CA 1
ATOM 814 C C . GLY A 1 100 ? -15.208 -15.749 1.996 1.00 90.50 100 GLY A C 1
ATOM 815 O O . GLY A 1 100 ? -16.339 -15.318 2.208 1.00 90.50 100 GLY A O 1
ATOM 816 N N . ALA A 1 101 ? -14.599 -16.582 2.846 1.00 91.56 101 ALA A N 1
ATOM 817 C CA . ALA A 1 101 ? -15.215 -17.056 4.087 1.00 91.56 101 ALA A CA 1
ATOM 818 C C . ALA A 1 101 ? -14.839 -16.187 5.294 1.00 91.56 101 ALA A C 1
ATOM 820 O O . ALA A 1 101 ? -15.658 -15.954 6.182 1.00 91.56 101 ALA A O 1
ATOM 821 N N . THR A 1 102 ? -13.596 -15.722 5.332 1.00 91.12 102 THR A N 1
ATOM 822 C CA . THR A 1 102 ? -12.996 -15.010 6.466 1.00 91.12 102 THR A CA 1
ATOM 823 C C . THR A 1 102 ? -12.797 -13.523 6.191 1.00 91.12 102 THR A C 1
ATOM 825 O O . THR A 1 102 ? -12.627 -12.747 7.129 1.00 91.12 102 THR A O 1
ATOM 828 N N . GLY A 1 103 ? -12.808 -13.112 4.921 1.00 89.44 103 GLY A N 1
ATOM 829 C CA . GLY A 1 103 ? -12.442 -11.764 4.495 1.00 89.44 103 GLY A CA 1
ATOM 830 C C . GLY A 1 103 ? -10.946 -11.467 4.628 1.00 89.44 103 GLY A C 1
ATOM 831 O O . GLY A 1 103 ? -10.552 -10.312 4.482 1.00 89.44 103 GLY A O 1
ATOM 832 N N . ALA A 1 104 ? -10.112 -12.471 4.928 1.00 92.12 104 ALA A N 1
ATOM 833 C CA . ALA A 1 104 ? -8.672 -12.291 5.047 1.00 92.12 104 ALA A CA 1
ATOM 834 C C . ALA A 1 104 ? -8.074 -11.863 3.702 1.00 92.12 104 ALA A C 1
ATOM 836 O O . ALA A 1 104 ? -8.355 -12.470 2.670 1.00 92.12 104 ALA A O 1
ATOM 837 N N . VAL A 1 105 ? -7.236 -10.826 3.728 1.00 94.56 105 VAL A N 1
ATOM 838 C CA . VAL A 1 105 ? -6.605 -10.276 2.525 1.00 94.56 105 VAL A CA 1
ATOM 839 C C . VAL A 1 105 ? -5.114 -10.587 2.531 1.00 94.56 105 VAL A C 1
ATOM 841 O O . VAL A 1 105 ? -4.385 -10.179 3.441 1.00 94.56 105 VAL A O 1
ATOM 844 N N . THR A 1 106 ? -4.637 -11.254 1.489 1.00 95.38 106 THR A N 1
ATOM 845 C CA . THR A 1 106 ? -3.212 -11.518 1.255 1.00 95.38 106 THR A CA 1
ATOM 846 C C . THR A 1 106 ? -2.757 -10.856 -0.035 1.00 95.38 106 THR A C 1
ATOM 848 O O . THR A 1 106 ? -3.549 -10.681 -0.962 1.00 95.38 106 THR A O 1
ATOM 851 N N . THR A 1 107 ? -1.479 -10.480 -0.109 1.00 96.19 107 THR A N 1
ATOM 852 C CA . THR A 1 107 ? -0.899 -9.951 -1.346 1.00 96.19 107 THR A CA 1
ATOM 853 C C . THR A 1 107 ? 0.376 -10.685 -1.722 1.00 96.19 107 THR A C 1
ATOM 855 O O . THR A 1 107 ? 1.103 -11.169 -0.858 1.00 96.19 107 THR A O 1
ATOM 858 N N . ASP A 1 108 ? 0.634 -10.757 -3.024 1.00 93.88 108 ASP A N 1
ATOM 859 C CA . ASP A 1 108 ? 1.875 -11.282 -3.592 1.00 93.88 108 ASP A CA 1
ATOM 860 C C . ASP A 1 108 ? 2.245 -10.478 -4.845 1.00 93.88 108 ASP A C 1
ATOM 862 O O . ASP A 1 108 ? 1.409 -9.773 -5.417 1.00 93.88 108 ASP A O 1
ATOM 866 N N . PHE A 1 109 ? 3.489 -10.555 -5.299 1.00 89.44 109 PHE A N 1
ATOM 867 C CA . PHE A 1 109 ? 3.927 -9.917 -6.535 1.00 89.44 109 PHE A CA 1
ATOM 868 C C . PHE A 1 109 ? 4.515 -10.921 -7.519 1.00 89.44 109 PHE A C 1
ATOM 870 O O . PHE A 1 109 ? 5.318 -11.777 -7.159 1.00 89.44 109 PHE A O 1
ATOM 877 N N . ARG A 1 110 ? 4.186 -10.758 -8.805 1.00 87.94 110 ARG A N 1
ATOM 878 C CA . ARG A 1 110 ? 4.887 -11.462 -9.887 1.00 87.94 110 ARG A CA 1
ATOM 879 C C . ARG A 1 110 ? 5.536 -10.487 -10.831 1.00 87.94 110 ARG A C 1
ATOM 881 O O . ARG A 1 110 ? 4.878 -9.595 -11.361 1.00 87.94 110 ARG A O 1
ATOM 888 N N . TYR A 1 111 ? 6.814 -10.729 -11.079 1.00 85.38 111 TYR A N 1
ATOM 889 C CA . TYR A 1 111 ? 7.568 -10.005 -12.079 1.00 85.38 111 TYR A CA 1
ATOM 890 C C . TYR A 1 111 ? 7.255 -10.513 -13.483 1.00 85.38 111 TYR A C 1
ATOM 892 O O . TYR A 1 111 ? 7.054 -11.709 -13.704 1.00 85.38 111 TYR A O 1
ATOM 900 N N . PHE A 1 112 ? 7.269 -9.598 -14.442 1.00 79.25 112 PHE A N 1
ATOM 901 C CA . PHE A 1 112 ? 7.382 -9.938 -15.850 1.00 79.25 112 PHE A CA 1
ATOM 902 C C . PHE A 1 112 ? 8.867 -10.094 -16.175 1.00 79.25 112 PHE A C 1
ATOM 904 O O . PHE A 1 112 ? 9.642 -9.157 -16.015 1.00 79.25 112 PHE A O 1
ATOM 911 N N . TYR A 1 113 ? 9.271 -11.287 -16.605 1.00 59.38 113 TYR A N 1
ATOM 912 C CA . TYR A 1 113 ? 10.682 -11.630 -16.814 1.00 59.38 113 TYR A CA 1
ATOM 913 C C . TYR A 1 113 ? 11.295 -11.065 -18.106 1.00 59.38 113 TYR A C 1
ATOM 915 O O . TYR A 1 113 ? 12.507 -11.155 -18.289 1.00 59.38 113 TYR A O 1
ATOM 923 N N . GLU A 1 114 ? 10.508 -10.481 -19.009 1.00 55.69 114 GLU A N 1
ATOM 924 C CA . GLU A 1 114 ? 10.971 -10.184 -20.366 1.00 55.69 114 GLU A CA 1
ATOM 925 C C . GLU A 1 114 ? 10.814 -8.715 -20.730 1.00 55.69 114 GLU A C 1
ATOM 927 O O . GLU A 1 114 ? 9.809 -8.317 -21.299 1.00 55.69 114 GLU A O 1
ATOM 932 N N . PHE A 1 115 ? 11.847 -7.927 -20.440 1.00 52.56 115 PHE A N 1
ATOM 933 C CA . PHE A 1 115 ? 12.377 -6.946 -21.389 1.00 52.56 115 PHE A CA 1
ATOM 934 C C . PHE A 1 115 ? 13.878 -6.859 -21.136 1.00 52.56 115 PHE A C 1
ATOM 936 O O . PHE A 1 115 ? 14.317 -6.173 -20.210 1.00 52.56 115 PHE A O 1
ATOM 943 N N . LYS A 1 116 ? 14.686 -7.581 -21.921 1.00 46.88 116 LYS A N 1
ATOM 944 C CA . LYS A 1 116 ? 16.133 -7.382 -21.858 1.0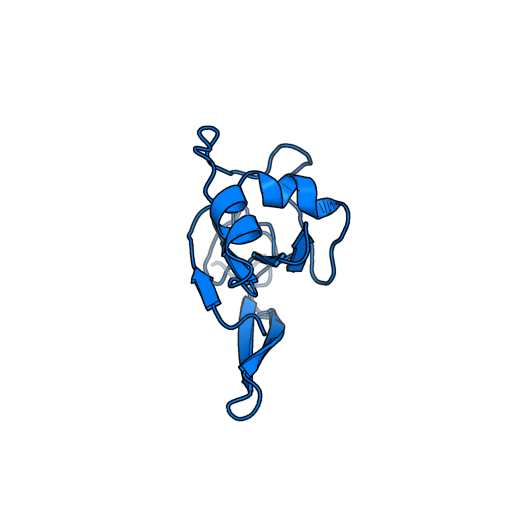0 46.88 116 LYS A CA 1
ATOM 945 C C . LYS A 1 116 ? 16.421 -6.004 -22.435 1.00 46.88 116 LYS A C 1
ATOM 947 O O . LYS A 1 116 ? 15.922 -5.625 -23.495 1.00 46.88 116 LYS A O 1
ATOM 952 N N . LYS A 1 117 ? 17.246 -5.235 -21.730 1.00 42.38 117 LYS A N 1
ATOM 953 C CA . LYS A 1 117 ? 17.812 -3.988 -22.242 1.00 42.38 117 LYS A CA 1
ATOM 954 C C . LYS A 1 117 ? 18.555 -4.301 -23.553 1.00 42.38 117 LYS A C 1
ATOM 956 O O . LYS A 1 117 ? 19.662 -4.826 -23.510 1.00 42.38 117 LYS A O 1
ATOM 961 N N . GLY A 1 118 ? 17.916 -4.044 -24.697 1.00 49.16 118 GLY A N 1
ATOM 962 C CA . GLY A 1 118 ? 18.428 -4.411 -26.025 1.00 49.16 118 GLY A CA 1
ATOM 963 C C . GLY A 1 118 ? 17.372 -4.832 -27.054 1.00 49.16 118 GLY A C 1
ATOM 964 O O . GLY A 1 118 ? 17.682 -4.830 -28.238 1.00 49.16 118 GLY A O 1
ATOM 965 N N . ASP A 1 119 ? 16.131 -5.116 -26.650 1.00 50.06 119 ASP A N 1
ATOM 966 C CA . ASP A 1 119 ? 15.092 -5.630 -27.567 1.00 50.06 119 ASP A CA 1
ATOM 967 C C . ASP A 1 119 ? 14.404 -4.557 -28.444 1.00 50.06 119 ASP A C 1
ATOM 969 O O . ASP A 1 119 ? 13.358 -4.807 -29.040 1.00 50.06 119 ASP A O 1
ATOM 973 N N . ASN A 1 120 ? 14.990 -3.361 -28.559 1.00 46.12 120 ASN A N 1
ATOM 974 C CA . ASN A 1 120 ? 14.528 -2.334 -29.493 1.00 46.12 120 ASN A CA 1
ATOM 975 C C . ASN A 1 120 ? 15.501 -2.236 -30.670 1.00 46.12 120 ASN A C 1
ATOM 977 O O . ASN A 1 120 ? 16.546 -1.589 -30.559 1.00 46.12 120 ASN A O 1
ATOM 981 N N . GLN A 1 121 ? 15.125 -2.872 -31.780 1.00 37.28 121 GLN A N 1
ATOM 982 C CA . GLN A 1 121 ? 15.399 -2.305 -33.102 1.00 37.28 121 GLN A CA 1
ATOM 983 C C . GLN A 1 121 ? 14.679 -0.960 -33.247 1.00 37.28 121 GLN A C 1
ATOM 985 O O . GLN A 1 121 ? 13.583 -0.813 -32.651 1.00 37.28 121 GLN A O 1
#